Protein AF-A0A662C9Q3-F1 (afdb_monomer)

Foldseek 3Di:
DPPVVVVVVVVVVVVPDPPPPPPPDPQPPVSVVVVVVVVVLVVPPVNCVVVCPPPDDDDDDDQPDPDDPDFDDWDADPLGWIWTQDQQATWIHPPPDIDGDGDPDRPPVSPD

Nearest PDB structures (foldseek):
  4a2l-assembly2_C  TM=9.159E-01  e=8.421E-01  Bacteroides thetaiotaomicron VPI-5482
  4a2l-assembly1_B  TM=9.150E-01  e=1.247E+00  Bacteroides thetaiotaomicron VPI-5482
  4a2m-assembly2_D  TM=9.257E-01  e=1.620E+00  Bacteroides thetaiotaomicron VPI-5482
  3va6-assembly3_B  TM=8.158E-01  e=2.105E+00  Bacteroides thetaiotaomicron
  3va6-assembly1_A  TM=8.381E-01  e=2.400E+00  Bacteroides thetaio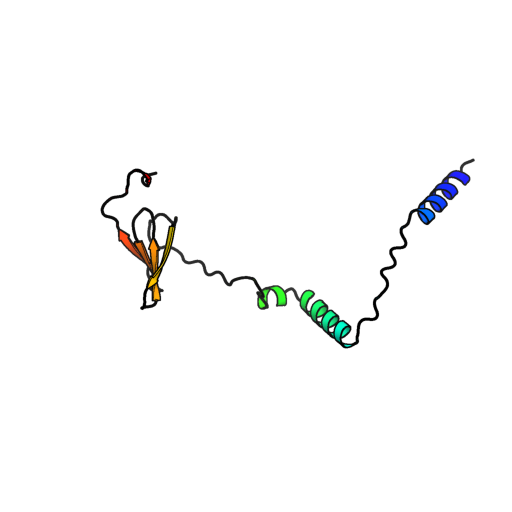taomicron

Structure (mmCIF, N/CA/C/O backbone):
data_AF-A0A662C9Q3-F1
#
_entry.id   AF-A0A662C9Q3-F1
#
loop_
_atom_site.group_PDB
_atom_site.id
_atom_site.type_symbol
_atom_site.label_atom_id
_atom_site.label_alt_id
_atom_site.label_comp_id
_atom_site.label_asym_id
_atom_site.label_entity_id
_atom_site.label_seq_id
_atom_site.pdbx_PDB_ins_code
_atom_site.Cartn_x
_atom_site.Cartn_y
_atom_site.Cartn_z
_atom_site.occupancy
_atom_site.B_iso_or_equiv
_atom_site.auth_seq_id
_atom_site.auth_comp_id
_atom_site.auth_asym_id
_atom_site.auth_atom_id
_atom_site.pdbx_PDB_model_num
ATOM 1 N N . MET A 1 1 ? 0.510 27.728 76.985 1.00 54.28 1 MET A N 1
ATOM 2 C CA . MET A 1 1 ? 0.460 28.380 75.651 1.00 54.28 1 MET A CA 1
ATOM 3 C C . MET A 1 1 ? 0.433 27.402 74.459 1.00 54.28 1 MET A C 1
ATOM 5 O O . MET A 1 1 ? 0.633 27.847 73.340 1.00 54.28 1 MET A O 1
ATOM 9 N N . LYS A 1 2 ? 0.141 26.096 74.630 1.00 54.75 2 LYS A N 1
ATOM 10 C CA . LYS A 1 2 ? 0.169 25.115 73.518 1.00 54.75 2 LYS A CA 1
ATOM 11 C C . LYS A 1 2 ? -1.204 24.740 72.922 1.00 54.75 2 LYS A C 1
ATOM 13 O O . LYS A 1 2 ? -1.236 24.141 71.856 1.00 54.75 2 LYS A O 1
ATOM 18 N N . ASN A 1 3 ? -2.323 25.154 73.530 1.00 54.81 3 ASN A N 1
ATOM 19 C CA . ASN A 1 3 ? -3.663 24.720 73.090 1.00 54.81 3 ASN A CA 1
ATOM 20 C C . ASN A 1 3 ? -4.382 25.732 72.175 1.00 54.81 3 ASN A C 1
ATOM 22 O O . ASN A 1 3 ? -5.283 25.349 71.440 1.00 54.81 3 ASN A O 1
ATOM 26 N N . T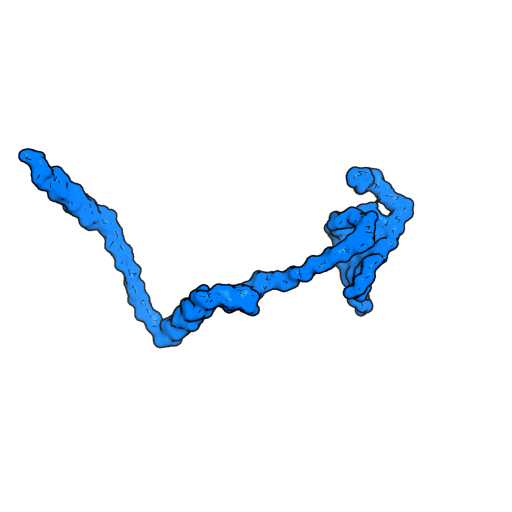YR A 1 4 ? -3.962 27.002 72.154 1.00 60.28 4 TYR A N 1
ATOM 27 C CA . TYR A 1 4 ? -4.584 28.040 71.312 1.00 60.28 4 TYR A CA 1
ATOM 28 C C . TYR A 1 4 ? -4.132 27.986 69.843 1.00 60.28 4 TYR A C 1
ATOM 30 O O . TYR A 1 4 ? -4.861 28.411 68.952 1.00 60.28 4 TYR A O 1
ATOM 38 N N . ILE A 1 5 ? -2.952 27.412 69.576 1.00 59.69 5 ILE A N 1
ATOM 39 C CA . ILE A 1 5 ? -2.416 27.263 68.214 1.00 59.69 5 ILE A CA 1
ATOM 40 C C . ILE A 1 5 ? -3.200 26.189 67.447 1.00 59.69 5 ILE A C 1
ATOM 42 O O . ILE A 1 5 ? -3.560 26.408 66.296 1.00 59.69 5 ILE A O 1
ATOM 46 N N . LEU A 1 6 ? -3.550 25.071 68.095 1.00 56.38 6 LEU A N 1
ATOM 47 C CA . LEU A 1 6 ? -4.321 23.997 67.457 1.00 56.38 6 LEU A CA 1
ATOM 48 C C . LEU A 1 6 ? -5.750 24.439 67.094 1.00 56.38 6 LEU A C 1
ATOM 50 O O . LE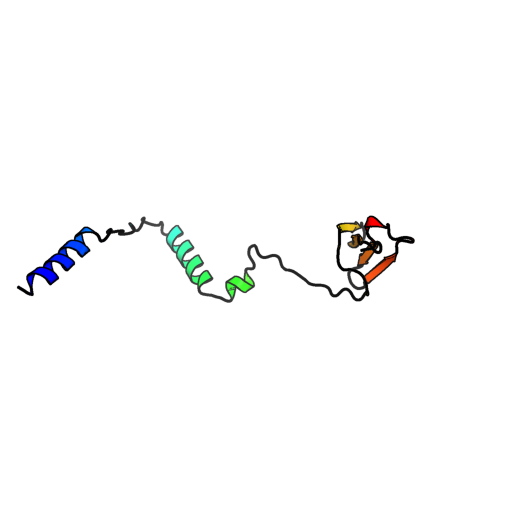U A 1 6 ? -6.251 24.096 66.027 1.00 56.38 6 LEU A O 1
ATOM 54 N N . PHE A 1 7 ? -6.386 25.249 67.950 1.00 56.31 7 PHE A N 1
ATOM 55 C CA . PHE A 1 7 ? -7.718 25.795 67.677 1.00 56.31 7 PHE A CA 1
ATOM 56 C C . PHE A 1 7 ? -7.717 26.814 66.527 1.00 56.31 7 PHE A C 1
ATOM 58 O O . PHE A 1 7 ? -8.651 26.819 65.729 1.00 56.31 7 PHE A O 1
ATOM 65 N N . SER A 1 8 ? -6.654 27.612 66.376 1.00 58.66 8 SER A N 1
ATOM 66 C CA . SER A 1 8 ? -6.507 28.546 65.248 1.00 58.66 8 SER A CA 1
ATOM 67 C C . SER A 1 8 ? -6.474 27.823 63.890 1.00 58.66 8 SER A C 1
ATOM 69 O O . SER A 1 8 ? -7.182 28.209 62.959 1.00 58.66 8 SER A O 1
ATOM 71 N N . PHE A 1 9 ? -5.743 26.705 63.789 1.00 58.62 9 PHE A N 1
ATOM 72 C CA . PHE A 1 9 ? -5.664 25.917 62.550 1.00 58.62 9 PHE A CA 1
ATOM 73 C C . PHE A 1 9 ? -6.994 25.263 62.146 1.00 58.62 9 PHE A C 1
ATOM 75 O O . PHE A 1 9 ? -7.302 25.171 60.953 1.00 58.62 9 PHE A O 1
ATOM 82 N N . ILE A 1 10 ? -7.801 24.837 63.122 1.00 59.84 10 ILE A N 1
ATOM 83 C CA . ILE A 1 10 ? -9.121 24.242 62.867 1.00 59.84 10 ILE A CA 1
ATOM 84 C C . ILE A 1 10 ? -10.098 25.303 62.347 1.00 59.84 10 ILE A C 1
ATOM 86 O O . ILE A 1 10 ? -10.808 25.057 61.373 1.00 59.84 10 ILE A O 1
ATOM 90 N N . VAL A 1 11 ? -10.092 26.505 62.933 1.00 59.47 11 VAL A N 1
ATOM 91 C CA . VAL A 1 11 ? -10.971 27.604 62.501 1.00 59.47 11 VAL A CA 1
ATOM 92 C C . VAL A 1 11 ? -10.603 28.086 61.093 1.00 59.47 11 VAL A C 1
ATOM 94 O O . VAL A 1 11 ? -11.490 28.284 60.266 1.00 59.47 11 VAL A O 1
ATOM 97 N N . ILE A 1 12 ? -9.309 28.183 60.770 1.00 58.75 12 ILE A N 1
ATOM 98 C CA . ILE A 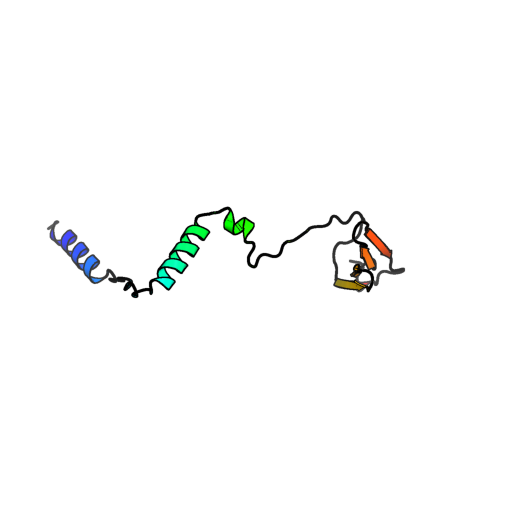1 12 ? -8.844 28.562 59.424 1.00 58.75 12 ILE A CA 1
ATOM 99 C C . ILE A 1 12 ? -9.224 27.501 58.374 1.00 58.75 12 ILE A C 1
ATOM 101 O O . ILE A 1 12 ? -9.632 27.856 57.270 1.00 58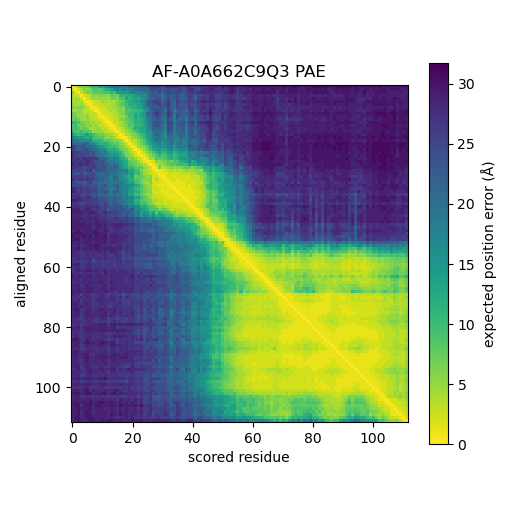.75 12 ILE A O 1
ATOM 105 N N . SER A 1 13 ? -9.175 26.206 58.709 1.00 58.03 13 SER A N 1
ATOM 106 C CA . SER A 1 13 ? -9.534 25.133 57.763 1.00 58.03 13 SER A CA 1
ATOM 107 C C . SER A 1 13 ? -11.029 25.087 57.426 1.00 58.03 13 SER A C 1
ATOM 109 O O . SER A 1 13 ? -11.383 24.747 56.301 1.00 58.03 13 SER A O 1
ATOM 111 N N . ILE A 1 14 ? -11.910 25.454 58.362 1.00 60.00 14 ILE A N 1
ATOM 112 C CA . ILE A 1 14 ? -13.365 25.486 58.129 1.00 60.00 14 ILE A CA 1
ATOM 113 C C . ILE A 1 14 ? -13.756 26.672 57.235 1.00 60.00 14 ILE A C 1
ATOM 115 O O . ILE A 1 14 ? -14.645 26.541 56.399 1.00 60.00 14 ILE A O 1
ATOM 119 N N . VAL A 1 15 ? -13.071 27.813 57.371 1.00 62.06 15 VAL A N 1
ATOM 120 C CA . VAL A 1 15 ? -13.362 29.032 56.594 1.00 62.06 15 VAL A CA 1
ATOM 121 C C . VAL A 1 15 ? -12.905 28.916 55.134 1.00 62.06 15 VAL A C 1
ATOM 123 O O . VAL A 1 15 ? -13.543 29.487 54.253 1.00 62.06 15 VAL A O 1
ATOM 126 N N . TYR A 1 16 ? -11.843 28.152 54.855 1.00 56.06 16 TYR A N 1
ATOM 127 C CA . TYR A 1 16 ? -11.299 27.986 53.498 1.00 56.06 16 TYR A CA 1
ATOM 128 C C . TYR A 1 16 ? -11.720 26.700 52.784 1.00 56.06 16 TYR A C 1
ATOM 130 O O . TYR A 1 16 ? -11.312 26.496 51.642 1.00 56.06 16 TYR A O 1
ATOM 138 N N . PHE A 1 17 ? -12.531 25.835 53.397 1.00 49.25 17 PHE A N 1
ATOM 139 C CA . PHE A 1 17 ? -13.062 24.673 52.689 1.00 49.25 17 PHE A CA 1
ATOM 140 C C . PHE A 1 17 ? -14.177 25.146 51.745 1.00 49.25 17 PHE A C 1
ATOM 142 O O . PHE A 1 17 ? -15.245 25.536 52.225 1.00 49.25 17 PHE A O 1
ATOM 149 N N . PRO A 1 18 ? -13.991 25.140 50.409 1.00 46.50 18 PRO A N 1
ATOM 150 C CA . PRO A 1 18 ? -15.086 25.469 49.522 1.00 46.50 18 PRO A CA 1
ATOM 151 C C . PRO A 1 18 ? -16.111 24.354 49.694 1.00 46.50 18 PRO A C 1
ATOM 153 O O . PRO A 1 18 ? -15.868 23.203 49.325 1.00 46.50 18 PRO A O 1
ATOM 156 N N . PHE A 1 19 ? -17.259 24.684 50.283 1.00 54.94 19 PHE A N 1
ATOM 157 C CA . PHE A 1 19 ? -18.426 23.816 50.309 1.00 54.94 19 PHE A CA 1
ATOM 158 C C . PHE A 1 19 ? -18.952 23.687 48.872 1.00 54.94 19 PHE A C 1
ATOM 160 O O . PHE A 1 19 ? -19.969 24.257 48.488 1.00 54.94 19 PHE A O 1
ATOM 167 N N . SER A 1 20 ? -18.220 22.948 48.039 1.00 54.91 20 SER A N 1
ATOM 168 C CA . SER A 1 20 ? -18.633 22.522 46.708 1.00 54.91 20 SER A CA 1
ATOM 169 C C . SER A 1 20 ? -19.558 21.323 46.876 1.00 54.91 20 SER A C 1
ATOM 171 O O . SER A 1 20 ? -19.273 20.194 46.478 1.00 54.91 20 SER A O 1
ATOM 173 N N . GLY A 1 21 ? -20.689 21.566 47.538 1.00 54.53 21 GLY A N 1
ATOM 174 C CA . GLY A 1 21 ? -21.819 20.664 47.475 1.00 54.53 21 GLY A CA 1
ATOM 175 C C . GLY A 1 21 ? -22.320 20.693 46.040 1.00 54.53 21 GLY A C 1
ATOM 176 O O . GLY A 1 21 ? -23.034 21.618 45.655 1.00 54.53 21 GLY A O 1
ATOM 177 N N . LYS A 1 22 ? -21.928 19.709 45.221 1.00 55.34 22 LYS A N 1
ATOM 178 C CA . LYS A 1 22 ? -22.537 19.520 43.902 1.00 55.34 22 LYS A CA 1
ATOM 179 C C . LYS A 1 22 ? -24.037 19.352 44.130 1.00 55.34 22 LYS A C 1
ATOM 181 O O . LYS A 1 22 ? -24.470 18.317 44.635 1.00 55.34 22 LYS A O 1
ATOM 186 N N . LYS A 1 23 ? -24.829 20.380 43.810 1.00 52.31 23 LYS A N 1
ATOM 187 C CA . LYS A 1 23 ? -26.290 20.280 43.843 1.00 52.31 23 LYS A CA 1
ATOM 188 C C . LYS A 1 23 ? -26.666 19.104 42.946 1.00 52.31 23 LYS A C 1
ATOM 190 O O . LYS A 1 23 ? -26.354 19.118 41.756 1.00 52.31 23 LYS A O 1
ATOM 195 N N . LYS A 1 24 ? -27.281 18.065 43.516 1.00 56.81 24 LYS A N 1
ATOM 196 C CA . LYS A 1 24 ? -27.866 16.985 42.720 1.00 56.81 24 LYS A CA 1
ATOM 197 C C . LYS A 1 24 ? -29.029 17.602 41.954 1.00 56.81 24 LYS A C 1
ATOM 199 O O . LYS A 1 24 ? -30.058 17.917 42.541 1.00 56.81 24 LYS A O 1
ATOM 204 N N . ILE A 1 25 ? -28.818 17.846 40.667 1.00 56.25 25 ILE A N 1
ATOM 205 C CA . ILE A 1 25 ? -29.873 18.271 39.751 1.00 56.25 25 ILE A CA 1
ATOM 206 C C . ILE A 1 25 ? -30.915 17.139 39.755 1.00 56.25 25 ILE A C 1
ATOM 208 O O . ILE A 1 25 ? -30.505 15.981 39.604 1.00 56.25 25 ILE A O 1
ATOM 212 N N . PRO A 1 26 ? -32.215 17.416 39.980 1.00 55.03 26 PRO A N 1
ATOM 213 C CA . PRO A 1 26 ? -33.251 16.396 39.895 1.00 55.03 26 PRO A CA 1
ATOM 214 C C . PRO A 1 26 ? -33.262 15.869 38.461 1.00 55.03 26 PRO A C 1
ATOM 216 O O . PRO A 1 26 ? -33.713 16.529 37.531 1.00 55.03 26 PRO A O 1
ATOM 219 N N . THR A 1 27 ? -32.649 14.708 38.283 1.00 59.41 27 THR A N 1
ATOM 220 C CA . THR A 1 27 ? -32.524 14.025 37.002 1.00 59.41 27 THR A CA 1
ATOM 221 C C . THR A 1 27 ? -33.834 13.293 36.774 1.00 59.41 27 THR A C 1
ATOM 223 O O . THR A 1 27 ? -34.327 12.610 37.675 1.00 59.41 27 THR A O 1
ATOM 226 N N . SER A 1 28 ? -34.435 13.469 35.596 1.00 75.88 28 SER A N 1
ATOM 227 C CA . SER A 1 28 ? -35.681 12.776 35.266 1.00 75.88 28 SER A CA 1
ATOM 228 C C . SER A 1 28 ? -35.495 11.253 35.403 1.00 75.88 28 SER A C 1
ATOM 230 O O . SER A 1 28 ? -34.362 10.757 35.298 1.00 75.88 28 SER A O 1
ATOM 232 N N . PRO A 1 29 ? -36.570 10.477 35.639 1.00 72.50 29 PRO A N 1
ATOM 233 C CA . PRO A 1 29 ? -36.470 9.018 35.735 1.00 72.50 29 PRO A CA 1
ATOM 234 C C . PRO A 1 29 ? -35.741 8.403 34.534 1.00 72.50 29 PRO A C 1
ATOM 236 O O . PRO A 1 29 ? -34.907 7.512 34.694 1.00 72.50 29 PRO A O 1
ATOM 239 N N . GLU A 1 30 ? -35.968 8.963 33.346 1.00 68.19 30 GLU A N 1
ATOM 240 C CA . GLU A 1 30 ? -35.277 8.588 32.116 1.00 68.19 30 GLU A CA 1
ATOM 241 C C . GLU A 1 30 ? -33.776 8.891 32.168 1.00 68.19 30 GLU A C 1
ATOM 243 O O . GLU A 1 30 ? -32.965 8.008 31.912 1.00 68.19 30 GLU A O 1
ATOM 248 N N . GLN A 1 31 ? -33.370 10.098 32.574 1.00 65.12 31 GLN A N 1
ATOM 249 C CA . GLN A 1 31 ? -31.949 10.457 32.696 1.00 65.12 31 GLN A CA 1
ATOM 250 C C . GLN A 1 31 ? -31.209 9.570 33.705 1.00 65.12 31 GLN A C 1
ATOM 252 O O . GLN A 1 31 ? -30.039 9.241 33.505 1.00 65.12 31 GLN A O 1
ATOM 257 N N . THR A 1 32 ? -31.900 9.129 34.757 1.00 69.31 32 THR A N 1
ATOM 258 C CA . THR A 1 32 ? -31.355 8.198 35.752 1.00 69.31 32 THR A CA 1
ATOM 259 C C . THR A 1 32 ? -31.200 6.789 35.176 1.00 69.31 32 THR A C 1
ATOM 261 O O . THR A 1 32 ? -30.197 6.124 35.441 1.00 69.31 32 THR A O 1
ATOM 264 N N . LEU A 1 33 ? -32.151 6.343 34.350 1.00 71.31 33 LEU A N 1
ATOM 265 C CA . LEU A 1 33 ? -32.073 5.076 33.626 1.00 71.31 33 LEU A CA 1
ATOM 266 C C . LEU A 1 33 ? -30.917 5.087 32.618 1.00 71.31 33 LEU A C 1
ATOM 268 O O . LEU A 1 33 ? -30.096 4.171 32.633 1.00 71.31 33 LEU A O 1
ATOM 272 N N . TYR A 1 34 ? -30.789 6.147 31.815 1.00 64.00 34 TYR A N 1
ATOM 273 C CA . TYR A 1 34 ? -29.682 6.305 30.869 1.00 64.00 34 TYR A CA 1
ATOM 274 C C . TYR A 1 34 ? -28.327 6.333 31.585 1.00 64.00 34 TYR A C 1
ATOM 276 O O . TYR A 1 34 ? -27.412 5.610 31.194 1.00 64.00 34 TYR A O 1
ATOM 284 N N . ALA A 1 35 ? -28.202 7.081 32.685 1.00 68.25 35 ALA A N 1
ATOM 285 C CA . ALA A 1 35 ? -26.975 7.111 33.481 1.00 68.25 35 ALA A CA 1
ATOM 286 C C . ALA A 1 35 ? -26.644 5.745 34.108 1.00 68.25 35 ALA A C 1
ATOM 288 O O . ALA A 1 35 ? -25.476 5.358 34.156 1.00 68.25 35 ALA A O 1
ATOM 289 N N . LYS A 1 36 ? -27.655 4.987 34.557 1.00 75.88 36 LYS A N 1
ATOM 290 C CA . LYS A 1 36 ? -27.485 3.634 35.108 1.00 75.88 36 LYS A CA 1
ATOM 291 C C . LYS A 1 36 ? -27.027 2.642 34.041 1.00 75.88 36 LYS A C 1
ATOM 293 O O . LYS A 1 36 ? -26.100 1.883 34.304 1.00 75.88 36 LYS A O 1
ATOM 298 N N . ILE A 1 37 ? -27.622 2.692 32.847 1.00 70.31 37 ILE A N 1
ATOM 299 C CA . ILE A 1 37 ? -27.223 1.865 31.701 1.00 70.31 37 ILE A CA 1
ATOM 300 C C . ILE A 1 37 ? -25.783 2.189 31.302 1.00 70.31 37 ILE A C 1
ATOM 302 O O . ILE A 1 37 ? -24.980 1.277 31.163 1.00 70.31 37 ILE A O 1
ATOM 306 N N . ILE A 1 38 ? -25.424 3.470 31.179 1.00 67.94 38 ILE A N 1
ATOM 307 C CA . ILE A 1 38 ? -24.062 3.888 30.812 1.00 67.94 38 ILE A CA 1
ATOM 308 C C . ILE A 1 38 ? -23.047 3.442 31.868 1.00 67.94 38 ILE A C 1
ATOM 310 O O . ILE A 1 38 ? -21.995 2.924 31.513 1.00 67.94 38 ILE A O 1
ATOM 314 N N . LYS A 1 39 ? -23.367 3.585 33.160 1.00 68.38 39 LYS A N 1
ATOM 315 C CA . LYS A 1 39 ? -22.481 3.166 34.253 1.00 68.38 39 LYS A CA 1
ATOM 316 C C . LYS A 1 39 ? -22.296 1.646 34.293 1.00 68.38 39 LYS A C 1
ATOM 318 O O . LYS A 1 39 ? -21.170 1.175 34.354 1.00 68.38 39 LYS A O 1
ATOM 323 N N . GLN A 1 40 ? -23.385 0.890 34.153 1.00 68.38 40 GLN A N 1
ATOM 324 C CA . GLN A 1 40 ? -23.349 -0.571 34.057 1.00 68.38 40 GLN A CA 1
ATOM 325 C C . GLN A 1 40 ? -22.573 -1.049 32.818 1.00 68.38 40 GLN A C 1
ATOM 327 O O . GLN A 1 40 ? -21.875 -2.054 32.885 1.00 68.38 40 GLN A O 1
ATOM 332 N N . LYS A 1 41 ? -22.665 -0.316 31.700 1.00 58.34 41 LYS A N 1
ATOM 333 C CA . LYS A 1 41 ? -21.949 -0.609 30.449 1.00 58.34 41 LYS A CA 1
ATOM 334 C C . LYS A 1 41 ? -20.465 -0.228 30.501 1.00 58.34 41 LYS A C 1
ATOM 336 O O . LYS A 1 41 ? -19.671 -0.811 29.776 1.00 58.34 41 LYS A O 1
ATOM 341 N N . ALA A 1 42 ? -20.104 0.751 31.331 1.00 61.81 42 ALA A N 1
ATOM 342 C CA . ALA A 1 42 ? -18.731 1.214 31.524 1.00 61.81 42 ALA A CA 1
ATOM 343 C C . ALA A 1 42 ? -17.925 0.326 32.488 1.00 61.81 42 ALA A C 1
ATOM 345 O O . ALA A 1 42 ? -16.716 0.193 32.314 1.00 61.81 42 ALA A O 1
ATOM 346 N N . ASP A 1 43 ? -18.584 -0.298 33.471 1.00 66.75 43 ASP A N 1
ATOM 347 C CA . ASP A 1 43 ? -17.947 -1.236 34.409 1.00 66.75 43 ASP A CA 1
ATOM 348 C C . ASP A 1 43 ? -17.592 -2.582 33.742 1.00 66.75 43 ASP A C 1
ATOM 350 O O . ASP A 1 43 ? -16.733 -3.324 34.225 1.00 66.75 43 ASP A O 1
ATOM 354 N N . ASP A 1 44 ? -18.195 -2.881 32.589 1.00 63.19 44 ASP A N 1
ATOM 355 C CA . ASP A 1 44 ? -17.868 -4.046 31.780 1.00 63.19 44 ASP A CA 1
ATOM 356 C C . ASP A 1 44 ? -16.738 -3.726 30.784 1.00 63.19 44 ASP A C 1
ATOM 358 O O . ASP A 1 44 ? -16.960 -3.280 29.656 1.00 63.19 44 ASP A O 1
ATOM 362 N N . LYS A 1 45 ? -15.489 -3.986 31.192 1.00 57.59 45 LYS A N 1
ATOM 363 C CA . LYS A 1 45 ? -14.291 -3.911 30.327 1.00 57.59 45 LYS A CA 1
ATOM 364 C C . LYS A 1 45 ? -14.422 -4.707 29.016 1.00 57.59 45 LYS A C 1
ATOM 366 O O . LYS A 1 45 ? -13.652 -4.460 28.090 1.00 57.59 45 LYS A O 1
ATOM 371 N N . SER A 1 46 ? -15.352 -5.664 28.916 1.00 59.69 46 SER A N 1
ATOM 372 C CA . SER A 1 46 ? -15.602 -6.402 27.674 1.00 59.69 46 SER A CA 1
ATOM 373 C C . SER A 1 46 ? -16.383 -5.570 26.650 1.00 59.69 46 SER A C 1
ATOM 375 O O . SER A 1 46 ? -16.119 -5.666 25.452 1.00 59.69 46 SER A O 1
ATOM 377 N N . LEU A 1 47 ? -17.264 -4.669 27.097 1.00 53.91 47 LEU A N 1
ATOM 378 C CA . LEU A 1 47 ? -18.092 -3.846 26.220 1.00 53.91 47 LEU A CA 1
ATOM 379 C C . LEU A 1 47 ? -17.293 -2.757 25.510 1.00 53.91 47 LEU A C 1
ATOM 381 O O . LEU A 1 47 ? -17.612 -2.457 24.370 1.00 53.91 47 LEU A O 1
ATOM 385 N N . SER A 1 48 ? -16.231 -2.199 26.095 1.00 53.69 48 SER A N 1
ATOM 386 C CA . SER A 1 48 ? -15.358 -1.260 25.368 1.00 53.69 48 SER A CA 1
ATOM 387 C C . SER A 1 48 ? -14.640 -1.924 24.188 1.00 53.69 48 SER A C 1
ATOM 389 O O . SER A 1 48 ? -14.479 -1.297 23.144 1.00 53.69 48 SER A O 1
ATOM 391 N N . ASN A 1 49 ? -14.274 -3.203 24.330 1.00 56.50 49 ASN A N 1
ATOM 392 C CA . ASN A 1 49 ? -13.636 -3.989 23.271 1.00 56.50 49 ASN A CA 1
ATOM 393 C C . ASN A 1 49 ? -14.652 -4.483 22.225 1.00 56.50 49 ASN A C 1
ATOM 395 O O . ASN A 1 49 ? -14.322 -4.564 21.047 1.00 56.50 49 ASN A O 1
ATOM 399 N N . ILE A 1 50 ? -15.886 -4.795 22.644 1.00 57.62 50 ILE A N 1
ATOM 400 C CA . ILE A 1 50 ? -16.976 -5.243 21.758 1.00 57.62 50 ILE A CA 1
ATOM 401 C C . ILE A 1 50 ? -17.613 -4.071 21.006 1.00 57.62 50 ILE A C 1
ATOM 403 O O . ILE A 1 50 ? -18.033 -4.222 19.862 1.00 57.62 50 ILE A O 1
ATOM 407 N N . LEU A 1 51 ? -17.724 -2.903 21.639 1.00 56.66 51 LEU A N 1
ATOM 408 C CA . LEU A 1 51 ? -18.459 -1.788 21.063 1.00 56.66 51 LEU A CA 1
ATOM 409 C C . LEU A 1 51 ? -17.656 -1.078 19.983 1.00 56.66 51 LEU A C 1
ATOM 411 O O . LEU A 1 51 ? -18.296 -0.646 19.034 1.00 56.66 51 LEU A O 1
ATOM 415 N N . ASN A 1 52 ? -16.320 -0.952 20.089 1.00 58.44 52 ASN A N 1
ATOM 416 C CA . ASN A 1 52 ? -15.475 -0.261 19.094 1.00 58.44 52 ASN A CA 1
ATOM 417 C C . ASN A 1 52 ? -16.131 1.027 18.534 1.00 58.44 52 ASN A C 1
ATOM 419 O O . ASN A 1 52 ? -15.906 1.408 17.387 1.00 58.44 52 ASN A O 1
ATOM 423 N N . VAL A 1 53 ? -16.998 1.693 19.314 1.00 60.44 53 VAL A N 1
ATOM 424 C CA . VAL A 1 53 ? -17.840 2.775 18.800 1.00 60.44 53 VAL A CA 1
ATOM 425 C C . VAL A 1 53 ? -16.909 3.962 18.635 1.00 60.44 53 VAL A C 1
ATOM 427 O O . VAL A 1 53 ? -16.538 4.610 19.609 1.00 60.44 53 VAL A O 1
ATOM 430 N N . GLY A 1 54 ? -16.480 4.181 17.394 1.00 65.69 54 GLY A N 1
ATOM 431 C CA . GLY A 1 54 ? -15.511 5.206 17.023 1.00 65.69 54 GLY A CA 1
ATOM 432 C C . GLY A 1 54 ? -14.061 4.732 16.890 1.00 65.69 54 GLY A C 1
ATOM 433 O O . GLY A 1 54 ? -13.223 5.553 16.534 1.00 65.69 54 GLY A O 1
ATOM 434 N N . ASN A 1 55 ? -13.746 3.450 17.118 1.00 73.00 55 ASN A N 1
ATOM 435 C CA . ASN A 1 55 ? -12.415 2.911 16.823 1.00 73.00 55 ASN A CA 1
ATOM 436 C C . ASN A 1 55 ? -12.462 2.113 15.508 1.00 73.00 55 ASN A C 1
ATOM 438 O O . ASN A 1 55 ? -13.195 1.122 15.444 1.00 73.00 55 ASN A O 1
ATOM 442 N N . PRO A 1 56 ? -11.736 2.519 14.450 1.00 79.38 56 PRO A N 1
ATOM 443 C CA . PRO A 1 56 ? -11.736 1.771 13.201 1.00 79.38 56 PRO A CA 1
ATOM 444 C C . PRO A 1 56 ? -11.183 0.359 13.420 1.00 79.38 56 PRO A C 1
ATOM 446 O O . PRO A 1 56 ? -10.186 0.161 14.115 1.00 79.38 56 PRO A O 1
ATOM 449 N N . PHE A 1 57 ? -11.809 -0.632 12.787 1.00 83.62 57 PHE A N 1
ATOM 450 C CA . PHE A 1 57 ? -11.215 -1.958 12.684 1.00 83.62 57 PHE A CA 1
ATOM 451 C C . PHE A 1 57 ? -10.048 -1.889 11.695 1.00 83.62 57 PHE A C 1
ATOM 453 O O . PHE A 1 57 ? -10.252 -1.691 10.498 1.00 83.62 57 PHE A O 1
ATOM 460 N N . ILE A 1 58 ? -8.822 -2.010 12.203 1.00 85.31 58 ILE A N 1
ATOM 461 C CA . ILE A 1 58 ? -7.606 -1.953 11.389 1.00 85.31 58 ILE A CA 1
ATOM 462 C C . ILE A 1 58 ? -7.154 -3.380 11.095 1.00 85.31 58 ILE A C 1
ATOM 464 O O . ILE A 1 58 ? -6.863 -4.150 12.009 1.00 85.31 58 ILE A O 1
ATOM 468 N N . THR A 1 59 ? -7.062 -3.716 9.810 1.00 89.00 59 THR A N 1
ATOM 469 C CA . THR A 1 59 ? -6.421 -4.949 9.339 1.00 89.00 59 THR A CA 1
ATOM 470 C C . THR A 1 59 ? -5.056 -4.600 8.767 1.00 89.00 59 THR A C 1
ATOM 472 O O . THR A 1 59 ? -4.954 -3.736 7.899 1.00 89.00 59 THR A O 1
ATOM 475 N N . ASN A 1 60 ? -4.012 -5.267 9.257 1.00 89.62 60 ASN A N 1
ATOM 476 C CA . ASN A 1 60 ? -2.669 -5.144 8.704 1.00 89.62 60 ASN A CA 1
ATOM 477 C C . ASN A 1 60 ? -2.445 -6.247 7.674 1.00 89.62 60 ASN A C 1
ATOM 479 O O . ASN A 1 60 ? -2.793 -7.401 7.923 1.00 89.62 60 ASN A O 1
ATOM 483 N N . TYR A 1 61 ? -1.827 -5.892 6.554 1.00 89.06 61 TYR A N 1
ATOM 484 C CA . TYR A 1 61 ? -1.429 -6.842 5.528 1.00 89.06 61 TYR A CA 1
ATOM 485 C C . TYR A 1 61 ? 0.094 -6.885 5.447 1.00 89.06 61 TYR A C 1
ATOM 487 O O . TYR A 1 61 ? 0.748 -5.840 5.441 1.00 89.06 61 TYR A O 1
ATOM 495 N N . ASN A 1 62 ? 0.653 -8.092 5.380 1.00 88.56 62 ASN A N 1
ATOM 496 C CA . ASN A 1 62 ? 2.073 -8.264 5.113 1.00 88.56 62 ASN A CA 1
ATOM 497 C C . ASN A 1 62 ? 2.320 -8.084 3.621 1.00 88.56 62 ASN A C 1
ATOM 499 O O . ASN A 1 62 ? 1.631 -8.679 2.795 1.00 88.56 62 ASN A O 1
ATOM 503 N N . LEU A 1 63 ? 3.291 -7.237 3.296 1.00 87.31 63 LEU A N 1
ATOM 504 C CA . LEU A 1 63 ? 3.736 -7.032 1.931 1.00 87.31 63 LEU A CA 1
ATOM 505 C C . LEU A 1 63 ? 4.826 -8.059 1.625 1.00 87.31 63 LEU A C 1
ATOM 507 O O . LEU A 1 63 ? 5.974 -7.880 2.024 1.00 87.31 63 LEU A O 1
ATOM 511 N N . ASP A 1 64 ? 4.471 -9.115 0.897 1.00 85.88 64 ASP A N 1
ATOM 512 C CA . ASP A 1 64 ? 5.387 -10.222 0.568 1.00 85.88 64 ASP A CA 1
ATOM 513 C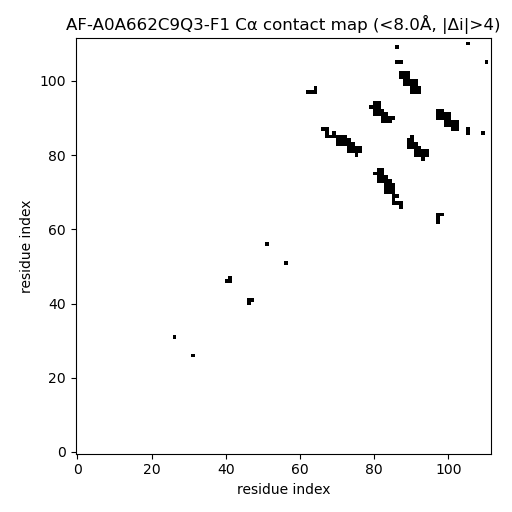 C . ASP A 1 64 ? 6.389 -9.873 -0.554 1.00 85.88 64 ASP A C 1
ATOM 515 O O . ASP A 1 64 ? 7.112 -10.722 -1.077 1.00 85.88 64 ASP A O 1
ATOM 519 N N . LEU A 1 65 ? 6.458 -8.595 -0.928 1.00 87.19 65 LEU A N 1
ATOM 520 C CA . LEU A 1 65 ? 7.389 -8.056 -1.907 1.00 87.19 65 LEU A CA 1
ATOM 521 C C . LEU A 1 65 ? 8.517 -7.309 -1.192 1.00 87.19 65 LEU A C 1
ATOM 523 O O . LEU A 1 65 ? 8.276 -6.496 -0.303 1.00 87.19 65 LEU A O 1
ATOM 527 N N . ASN A 1 66 ? 9.758 -7.500 -1.646 1.00 86.06 66 ASN A N 1
ATOM 528 C CA . ASN A 1 66 ? 10.895 -6.696 -1.190 1.00 86.06 66 ASN A CA 1
ATOM 529 C C . ASN A 1 66 ? 10.874 -5.305 -1.850 1.00 86.06 66 ASN A C 1
ATOM 531 O O . ASN A 1 66 ? 11.624 -5.023 -2.791 1.00 86.06 66 ASN A O 1
ATOM 535 N N . VAL A 1 67 ? 9.943 -4.466 -1.404 1.00 83.00 67 VAL A N 1
ATOM 536 C CA . VAL A 1 67 ? 9.705 -3.117 -1.918 1.00 83.00 67 VAL A CA 1
ATOM 537 C C . VAL A 1 67 ? 9.618 -2.122 -0.771 1.00 83.00 67 VAL A C 1
ATOM 539 O O . VAL A 1 67 ? 9.350 -2.465 0.378 1.00 83.00 67 VAL A O 1
ATOM 542 N N . ASN A 1 68 ? 9.862 -0.858 -1.087 1.00 79.88 68 ASN A N 1
ATOM 543 C CA . ASN A 1 68 ? 9.702 0.222 -0.132 1.00 79.88 68 ASN A CA 1
ATOM 544 C C . ASN A 1 68 ? 8.214 0.386 0.245 1.00 79.88 68 ASN A C 1
ATOM 546 O O . ASN A 1 68 ? 7.344 0.351 -0.621 1.00 79.88 68 ASN A O 1
ATOM 550 N N 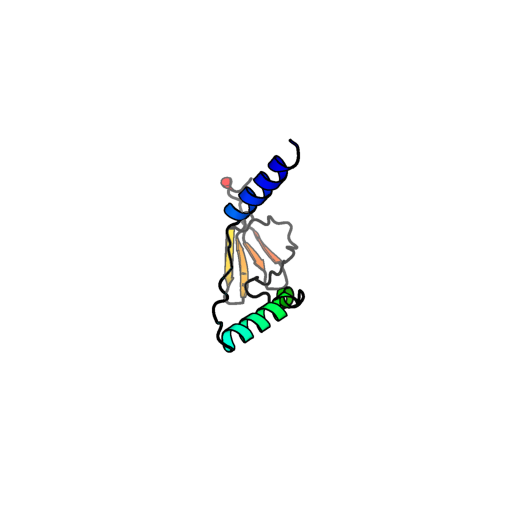. ASN A 1 69 ? 7.937 0.593 1.533 1.00 80.31 69 ASN A N 1
ATOM 551 C CA . ASN A 1 69 ? 6.585 0.698 2.091 1.00 80.31 69 ASN A CA 1
ATOM 552 C C . ASN A 1 69 ? 6.054 2.144 2.195 1.00 80.31 69 ASN A C 1
ATOM 554 O O . ASN A 1 69 ? 5.037 2.378 2.845 1.00 80.31 69 ASN A O 1
ATOM 558 N N . GLN A 1 70 ? 6.725 3.122 1.581 1.00 89.56 70 GLN A N 1
ATOM 559 C CA . GLN A 1 70 ? 6.240 4.498 1.489 1.00 89.56 70 GLN A CA 1
ATOM 560 C C . GLN A 1 70 ? 5.275 4.621 0.314 1.00 89.56 70 GLN A C 1
ATOM 562 O O . GLN A 1 70 ? 5.667 4.555 -0.856 1.00 89.56 70 GLN A O 1
ATOM 567 N N . ILE A 1 71 ? 4.007 4.820 0.657 1.00 92.75 71 ILE A N 1
ATOM 568 C CA . ILE A 1 71 ? 2.912 4.981 -0.291 1.00 92.75 71 ILE A CA 1
ATOM 569 C C . ILE A 1 71 ? 2.503 6.451 -0.333 1.00 92.75 71 ILE A C 1
ATOM 571 O O . ILE A 1 71 ? 2.242 7.057 0.704 1.00 92.75 71 ILE A O 1
ATOM 575 N N . TRP A 1 72 ? 2.441 7.018 -1.536 1.00 92.75 72 TRP A N 1
ATOM 576 C CA . TRP A 1 72 ? 2.113 8.432 -1.762 1.00 92.75 72 TRP A CA 1
ATOM 577 C C . TRP A 1 72 ? 0.676 8.639 -2.233 1.00 92.75 72 TRP A C 1
ATOM 579 O O . TRP A 1 72 ? 0.104 9.710 -2.052 1.00 92.75 72 TRP A O 1
ATOM 589 N N . VAL A 1 73 ? 0.102 7.616 -2.861 1.00 95.44 73 VAL A N 1
ATOM 590 C CA . VAL A 1 73 ? -1.249 7.638 -3.417 1.00 95.44 73 VAL A CA 1
ATOM 591 C C . VAL A 1 73 ? -1.835 6.235 -3.376 1.00 95.44 73 VAL A C 1
ATOM 593 O O . VAL A 1 73 ? -1.1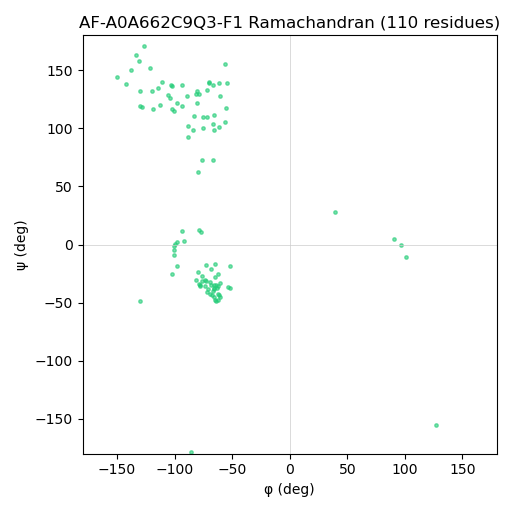17 5.251 -3.564 1.00 95.44 73 VAL A O 1
ATOM 596 N N . ILE A 1 74 ? -3.137 6.155 -3.125 1.00 97.12 74 ILE A N 1
ATOM 597 C CA . ILE A 1 74 ? -3.909 4.915 -3.120 1.00 97.12 74 ILE A CA 1
ATOM 598 C C . ILE A 1 74 ? -5.147 5.148 -3.983 1.00 97.12 74 ILE A C 1
ATOM 600 O O . ILE A 1 74 ? -5.832 6.155 -3.811 1.00 97.12 74 ILE A O 1
ATOM 604 N N . GLN A 1 75 ? -5.428 4.222 -4.894 1.00 98.06 75 GLN A N 1
ATOM 605 C CA . GLN A 1 75 ? -6.622 4.216 -5.735 1.00 98.06 75 GLN A CA 1
ATOM 606 C C . GLN A 1 75 ? -7.169 2.790 -5.824 1.00 98.06 75 GLN A C 1
ATOM 608 O O . GLN A 1 75 ? -6.404 1.832 -5.768 1.00 98.06 75 GLN A O 1
ATOM 613 N N . GLN A 1 76 ? -8.481 2.646 -5.982 1.00 98.06 76 GLN A N 1
ATOM 614 C CA . GLN A 1 76 ? -9.113 1.371 -6.320 1.00 98.06 76 GLN A CA 1
ATOM 615 C C . GLN A 1 76 ? -9.659 1.440 -7.747 1.00 98.06 76 GLN A C 1
ATOM 617 O O . GLN A 1 76 ? -10.179 2.488 -8.152 1.00 98.06 76 GLN A O 1
ATOM 622 N N . ASP A 1 77 ? -9.509 0.359 -8.509 1.00 97.25 77 ASP A N 1
ATOM 623 C CA . ASP A 1 77 ? -10.117 0.238 -9.833 1.00 97.25 77 ASP A CA 1
ATOM 624 C C . ASP A 1 77 ? -11.566 -0.284 -9.772 1.00 97.25 77 ASP A C 1
ATOM 626 O O . ASP A 1 77 ? -12.138 -0.501 -8.702 1.00 97.25 77 ASP A O 1
ATOM 630 N N . LYS A 1 78 ? -12.188 -0.461 -10.943 1.00 98.00 78 LYS A N 1
ATOM 631 C CA . LYS A 1 78 ? -13.584 -0.913 -11.059 1.00 98.00 78 LYS A CA 1
ATOM 632 C C . LYS A 1 78 ? -13.813 -2.365 -10.621 1.00 98.00 78 LYS A C 1
ATOM 634 O O . LYS A 1 78 ? -14.952 -2.720 -10.335 1.00 98.00 78 LYS A O 1
ATOM 639 N N . ASP A 1 79 ? -12.766 -3.186 -10.609 1.00 97.19 79 ASP A N 1
ATOM 640 C CA . ASP A 1 79 ? -12.834 -4.610 -10.273 1.00 97.19 79 ASP A CA 1
ATOM 641 C C . ASP A 1 79 ? -12.438 -4.851 -8.801 1.00 97.19 79 ASP A C 1
ATOM 643 O O . ASP A 1 79 ? -12.442 -5.984 -8.324 1.00 97.19 79 ASP A O 1
ATOM 647 N N . GLY A 1 80 ? -12.153 -3.774 -8.058 1.00 97.19 80 GLY A N 1
ATOM 648 C CA . GLY A 1 80 ? -11.835 -3.802 -6.636 1.00 97.19 80 GLY A CA 1
ATOM 649 C C . GLY A 1 80 ? -10.344 -3.938 -6.330 1.00 97.19 80 GLY A C 1
ATOM 650 O O . GLY A 1 80 ? -9.982 -4.007 -5.154 1.00 97.19 80 GLY A O 1
ATOM 651 N N . VAL A 1 81 ? -9.482 -3.928 -7.349 1.00 97.81 81 VAL A N 1
ATOM 652 C CA . VAL A 1 81 ? -8.030 -4.041 -7.190 1.00 97.81 81 VAL A CA 1
ATOM 653 C C . VAL A 1 81 ? -7.476 -2.747 -6.604 1.00 97.81 81 VAL A C 1
ATOM 655 O O . VAL A 1 81 ? -7.788 -1.643 -7.058 1.00 97.81 81 VAL A O 1
ATOM 658 N N . MET A 1 82 ? -6.627 -2.886 -5.590 1.00 97.62 82 MET A N 1
ATOM 659 C CA . MET A 1 82 ? -5.971 -1.766 -4.926 1.00 97.62 82 MET A CA 1
ATOM 660 C C . MET A 1 82 ? -4.655 -1.433 -5.630 1.00 97.62 82 MET A C 1
ATOM 662 O O . MET A 1 82 ? -3.791 -2.291 -5.804 1.00 97.62 82 MET A O 1
ATOM 666 N N . LEU A 1 83 ? -4.486 -0.165 -5.992 1.00 97.75 83 LEU A N 1
ATOM 667 C CA . LEU A 1 83 ? -3.304 0.394 -6.640 1.00 97.75 83 LEU A CA 1
ATOM 668 C C . LEU A 1 83 ? -2.620 1.364 -5.674 1.00 97.75 83 LEU A C 1
ATOM 670 O O . LEU A 1 83 ? -3.216 2.358 -5.256 1.00 97.75 83 LEU A O 1
ATOM 674 N N . LEU A 1 84 ? -1.362 1.095 -5.329 1.00 96.62 84 LEU A N 1
ATOM 675 C CA . LEU A 1 84 ? -0.580 1.893 -4.390 1.00 96.62 84 LEU A CA 1
ATOM 676 C C . LEU A 1 84 ? 0.660 2.463 -5.088 1.00 96.62 84 LEU A C 1
ATOM 678 O O . LEU A 1 84 ? 1.543 1.727 -5.532 1.00 96.62 84 LEU A O 1
ATOM 682 N N . GLY A 1 85 ? 0.735 3.788 -5.190 1.00 94.44 85 GLY A N 1
ATOM 683 C CA . GLY A 1 85 ? 1.859 4.481 -5.814 1.00 94.44 85 GLY A CA 1
ATOM 684 C C . GLY A 1 85 ? 3.047 4.609 -4.863 1.00 94.44 85 GLY A C 1
ATOM 685 O O . GLY A 1 85 ? 2.937 5.217 -3.797 1.00 94.44 85 GLY A O 1
ATOM 686 N N . SER A 1 86 ? 4.195 4.074 -5.279 1.00 91.38 86 SER A N 1
ATOM 687 C CA . SER A 1 86 ? 5.459 4.083 -4.535 1.00 91.38 86 SER A CA 1
ATOM 688 C C . SER A 1 86 ? 6.601 4.648 -5.389 1.00 91.38 86 SER A C 1
ATOM 690 O O . SER A 1 86 ? 6.480 4.785 -6.608 1.00 91.38 86 SER A O 1
ATOM 692 N N . LYS A 1 87 ? 7.768 4.894 -4.778 1.00 89.50 87 LYS A N 1
ATOM 693 C CA . LYS A 1 87 ? 8.970 5.339 -5.513 1.00 89.50 87 LYS A CA 1
ATOM 694 C C . LYS A 1 87 ? 9.527 4.304 -6.506 1.00 89.50 87 LYS A C 1
ATOM 696 O O . LYS A 1 87 ? 10.349 4.646 -7.349 1.00 89.50 87 LYS A O 1
ATOM 701 N N . GLN A 1 88 ? 9.124 3.037 -6.382 1.00 89.19 88 GLN A N 1
ATOM 702 C CA . GLN A 1 88 ? 9.580 1.926 -7.229 1.00 89.19 88 GLN A CA 1
ATOM 703 C C . GLN A 1 88 ? 8.569 1.566 -8.332 1.00 89.19 88 GLN A C 1
ATOM 705 O O . GLN A 1 88 ? 8.858 0.716 -9.178 1.00 89.19 88 GLN A O 1
ATOM 710 N N . GLY A 1 89 ? 7.399 2.212 -8.333 1.00 92.06 89 GLY A N 1
ATOM 711 C CA . GLY A 1 89 ? 6.290 1.960 -9.248 1.00 92.06 89 GLY A CA 1
ATOM 712 C C . GLY A 1 89 ? 4.972 1.713 -8.527 1.00 92.06 89 GLY A C 1
ATOM 713 O O . GLY A 1 89 ? 4.776 2.181 -7.403 1.00 92.06 89 GLY A O 1
ATOM 714 N N . VAL A 1 90 ? 4.060 1.002 -9.187 1.00 95.19 90 VAL A N 1
ATOM 715 C CA . VAL A 1 90 ? 2.703 0.759 -8.684 1.00 95.19 90 VAL A CA 1
ATOM 716 C C . VAL A 1 90 ? 2.630 -0.637 -8.084 1.00 95.19 90 VAL A C 1
ATOM 718 O O . VAL A 1 90 ? 2.797 -1.631 -8.791 1.00 95.19 90 VAL A O 1
ATOM 721 N N . ILE A 1 91 ? 2.399 -0.705 -6.777 1.00 96.31 91 ILE A N 1
ATOM 722 C CA . ILE A 1 91 ? 2.089 -1.951 -6.076 1.00 96.31 91 ILE A CA 1
ATOM 723 C C . ILE A 1 91 ? 0.603 -2.237 -6.300 1.00 96.31 91 ILE A C 1
ATOM 725 O O . ILE A 1 91 ? -0.229 -1.343 -6.157 1.00 96.31 91 ILE A O 1
ATOM 729 N N . VAL A 1 92 ? 0.280 -3.468 -6.670 1.00 96.88 92 VAL A N 1
ATOM 730 C CA . VAL A 1 92 ? -1.072 -3.919 -7.003 1.00 96.88 92 VAL A CA 1
ATOM 731 C C . VAL A 1 92 ? -1.459 -5.029 -6.037 1.00 96.88 92 VAL A C 1
ATOM 733 O O . VAL A 1 92 ? -0.670 -5.951 -5.821 1.00 96.88 92 VAL A O 1
ATOM 736 N N . PHE A 1 93 ? -2.657 -4.940 -5.466 1.00 96.62 93 PHE A N 1
ATOM 737 C CA . PHE A 1 93 ? -3.208 -5.951 -4.569 1.00 96.62 93 PHE A CA 1
ATOM 738 C C . PHE A 1 93 ? -4.626 -6.330 -4.991 1.00 96.62 93 PHE A C 1
ATOM 740 O O . PHE A 1 93 ? -5.520 -5.483 -5.012 1.00 96.62 93 PHE A O 1
ATOM 747 N N . ASP A 1 94 ? -4.826 -7.603 -5.320 1.00 95.94 94 ASP A N 1
ATOM 748 C CA . ASP A 1 94 ? -6.099 -8.152 -5.811 1.00 95.94 94 ASP A CA 1
ATOM 749 C C . ASP A 1 94 ? -7.008 -8.701 -4.690 1.00 95.94 94 ASP A C 1
ATOM 751 O O . ASP A 1 94 ? -8.079 -9.244 -4.955 1.00 95.94 94 ASP A O 1
ATOM 755 N N . GLY A 1 95 ? -6.582 -8.568 -3.429 1.00 94.38 95 GLY A N 1
ATOM 756 C CA . GLY A 1 95 ? -7.253 -9.144 -2.262 1.00 94.38 95 GLY A CA 1
ATOM 757 C C . GLY A 1 95 ? -6.608 -10.431 -1.741 1.00 94.38 95 GLY A C 1
ATOM 758 O O . GLY A 1 95 ? -6.947 -10.870 -0.640 1.00 94.38 95 GLY A O 1
ATOM 759 N N . ARG A 1 96 ? -5.666 -11.025 -2.483 1.00 93.69 96 ARG A N 1
ATOM 760 C CA . ARG A 1 96 ? -4.915 -12.221 -2.081 1.00 93.69 96 ARG A CA 1
ATOM 761 C C . ARG A 1 96 ? -3.412 -12.050 -2.257 1.00 93.69 96 ARG A C 1
ATOM 763 O O . ARG A 1 96 ? -2.668 -12.369 -1.336 1.00 93.69 96 ARG A O 1
ATOM 770 N N . GLU A 1 97 ? -2.977 -11.579 -3.416 1.00 94.69 97 GLU A N 1
ATOM 771 C CA . GLU A 1 97 ? -1.576 -11.523 -3.812 1.00 94.69 97 GLU A CA 1
ATOM 772 C C . GLU A 1 97 ? -1.131 -10.097 -4.126 1.00 94.69 97 GLU A C 1
ATOM 774 O O . GLU A 1 97 ? -1.904 -9.229 -4.540 1.00 94.69 97 GLU A O 1
ATOM 779 N N . TRP A 1 98 ? 0.165 -9.868 -3.927 1.00 95.50 98 TRP A N 1
ATOM 780 C CA . TRP A 1 98 ? 0.830 -8.613 -4.239 1.00 95.50 98 TRP A CA 1
ATOM 781 C C . TRP A 1 98 ? 1.617 -8.743 -5.537 1.00 95.50 98 TRP A C 1
ATOM 783 O O . TRP A 1 98 ? 2.384 -9.687 -5.719 1.00 95.50 98 TRP A O 1
ATOM 793 N N . SER A 1 99 ? 1.523 -7.742 -6.404 1.00 95.44 99 SER A N 1
ATOM 794 C CA . SER A 1 99 ? 2.414 -7.605 -7.557 1.00 95.44 99 SER A CA 1
ATOM 795 C C . SER A 1 99 ? 2.937 -6.175 -7.690 1.00 95.44 99 SER A C 1
ATOM 797 O O . SER A 1 99 ? 2.436 -5.245 -7.058 1.00 95.44 99 SER A O 1
ATOM 799 N N . LEU A 1 100 ? 4.006 -5.993 -8.468 1.00 94.81 100 LEU A N 1
ATOM 800 C CA . LEU A 1 100 ? 4.634 -4.690 -8.678 1.00 94.81 100 LEU A CA 1
ATOM 801 C C . LEU A 1 100 ? 4.798 -4.410 -10.168 1.00 94.81 100 LEU A C 1
ATOM 803 O O . LEU A 1 100 ? 5.589 -5.063 -10.851 1.00 94.81 100 LEU A O 1
ATOM 807 N N . VAL A 1 101 ? 4.141 -3.351 -10.631 1.00 95.44 101 VAL A N 1
ATOM 808 C CA . VAL A 1 101 ? 4.427 -2.727 -11.921 1.00 95.44 101 VAL A CA 1
ATOM 809 C C . VAL A 1 101 ? 5.582 -1.750 -11.717 1.00 95.44 101 VAL A C 1
ATOM 811 O O . VAL A 1 101 ? 5.403 -0.637 -11.217 1.00 95.44 101 VAL A O 1
ATOM 814 N N . ARG A 1 102 ? 6.797 -2.195 -12.054 1.00 92.00 102 ARG A N 1
ATOM 815 C CA . ARG A 1 102 ? 8.025 -1.412 -11.861 1.00 92.00 102 ARG A CA 1
ATOM 816 C C . ARG A 1 102 ? 8.076 -0.227 -12.814 1.00 92.00 102 ARG A C 1
ATOM 818 O O . ARG A 1 102 ? 7.796 -0.361 -14.002 1.00 92.00 102 ARG A O 1
ATOM 825 N N . MET A 1 103 ? 8.530 0.912 -12.304 1.00 89.31 103 MET A N 1
ATOM 826 C CA . MET A 1 103 ? 8.982 1.991 -13.178 1.00 89.31 103 MET A CA 1
ATOM 827 C C . MET A 1 103 ? 10.287 1.584 -13.864 1.00 89.31 103 MET A C 1
ATOM 829 O O . MET A 1 103 ? 11.170 1.005 -13.232 1.00 89.31 103 MET A O 1
ATOM 833 N N . SER A 1 104 ? 10.425 1.922 -15.147 1.00 88.25 104 SER A N 1
ATOM 834 C CA . SER A 1 104 ? 11.657 1.682 -15.910 1.00 88.25 104 SER A CA 1
ATOM 835 C C . SER A 1 104 ? 12.842 2.494 -15.382 1.00 88.25 104 SER A C 1
ATOM 837 O O . SER A 1 104 ? 13.986 2.063 -15.493 1.00 88.25 104 SER A O 1
ATOM 839 N N . THR A 1 105 ? 12.560 3.653 -14.782 1.00 86.94 105 THR A N 1
ATOM 840 C CA . THR A 1 105 ? 13.557 4.570 -14.231 1.00 86.94 105 THR A CA 1
ATOM 841 C C . THR A 1 105 ? 13.029 5.176 -12.939 1.00 86.94 105 THR A C 1
ATOM 843 O O . THR A 1 105 ? 11.871 5.587 -12.877 1.00 86.94 105 THR A O 1
ATOM 846 N N . VAL A 1 106 ? 13.886 5.288 -11.923 1.00 81.81 106 VAL A N 1
ATOM 847 C CA . VAL A 1 106 ? 13.586 6.046 -10.702 1.00 81.81 106 VAL A CA 1
ATOM 848 C C . VAL A 1 106 ? 14.136 7.466 -10.869 1.00 81.81 106 VAL A C 1
ATOM 850 O O . VAL A 1 106 ? 15.344 7.620 -11.062 1.00 81.81 106 VAL A O 1
ATOM 853 N N . PRO A 1 107 ? 13.292 8.512 -10.816 1.00 80.81 107 PRO A N 1
ATOM 854 C CA . PRO A 1 107 ? 13.756 9.895 -10.840 1.00 80.81 107 PRO A CA 1
ATOM 855 C C . PRO A 1 107 ? 14.790 10.170 -9.748 1.00 80.81 107 PRO A C 1
ATOM 857 O O . PRO A 1 107 ? 14.613 9.750 -8.606 1.00 80.81 107 PRO A O 1
ATOM 860 N N . LEU A 1 108 ? 15.836 10.933 -10.079 1.00 84.25 108 LEU A N 1
ATOM 861 C CA . LEU A 1 108 ? 16.951 11.226 -9.168 1.00 84.25 108 LEU A CA 1
ATOM 862 C C . LEU A 1 108 ? 16.485 11.802 -7.820 1.00 84.25 108 LEU A C 1
ATOM 864 O O . LEU A 1 108 ? 17.025 11.456 -6.775 1.00 84.25 108 LEU A O 1
ATOM 868 N N . VAL A 1 109 ? 15.435 12.626 -7.835 1.00 83.38 109 VAL A N 1
ATOM 869 C CA . VAL A 1 109 ? 14.841 13.235 -6.632 1.00 83.38 109 VAL A CA 1
ATOM 870 C C . VAL A 1 109 ? 14.277 12.185 -5.659 1.00 83.38 109 VAL A C 1
ATOM 872 O O . VAL A 1 109 ? 14.216 12.430 -4.459 1.00 83.38 109 VAL A O 1
ATOM 875 N N . MET A 1 110 ? 13.907 11.000 -6.153 1.00 79.31 110 MET A N 1
ATOM 876 C CA . MET A 1 110 ? 13.377 9.882 -5.363 1.00 79.31 110 MET A CA 1
ATOM 877 C C . MET A 1 110 ? 14.419 8.791 -5.060 1.00 79.31 110 MET A C 1
ATOM 879 O O . MET A 1 110 ? 14.097 7.820 -4.377 1.00 79.31 110 MET A O 1
ATOM 883 N N . ALA A 1 111 ? 15.661 8.929 -5.535 1.00 73.12 111 ALA A N 1
ATOM 884 C CA . ALA A 1 111 ? 16.704 7.901 -5.441 1.00 73.12 111 ALA A CA 1
ATOM 885 C C . ALA A 1 111 ? 17.390 7.795 -4.060 1.00 73.12 111 ALA A C 1
ATOM 887 O O . ALA A 1 111 ? 18.426 7.143 -3.942 1.00 73.12 111 ALA A O 1
ATOM 888 N N . ARG A 1 112 ? 16.836 8.437 -3.026 1.00 63.84 112 ARG A N 1
ATOM 889 C CA . ARG A 1 112 ? 17.406 8.475 -1.674 1.00 63.84 112 ARG A CA 1
ATOM 890 C C . ARG A 1 112 ? 16.904 7.341 -0.780 1.00 63.84 112 ARG A C 1
ATOM 892 O O . ARG A 1 112 ? 15.769 6.836 -0.995 1.00 63.84 112 ARG A O 1
#

Sequence (112 aa):
MKNYILFSFIVISIVYFPFSGKKKIPTSPEQTLYAKIIKQKADDKSLSNILNVGNPFITNYNLDLNVNNQIWVIQQDKDGVMLLGSKQGVIVFDGREWSLVRMSTVPLVMAR

Secondary structure (DSSP, 8-state):
--HHHHHHHHHHHHHHS-----------HHHHHHHHHHHHHHS-HHHHHHH-TT---PPP----SSS---EEEEEE-TTS-EEEEETTEEEEE-SS-EEEEE-SS--GGG--

pLDDT: mean 75.66, std 16.31, range [46.5, 98.06]

Solvent-accessible surface area (backbone atoms only — not comparable to full-atom values): 7321 Å² total; per-residue (Å²): 137,77,68,67,62,60,53,51,56,54,56,54,53,62,74,68,52,79,83,77,70,76,7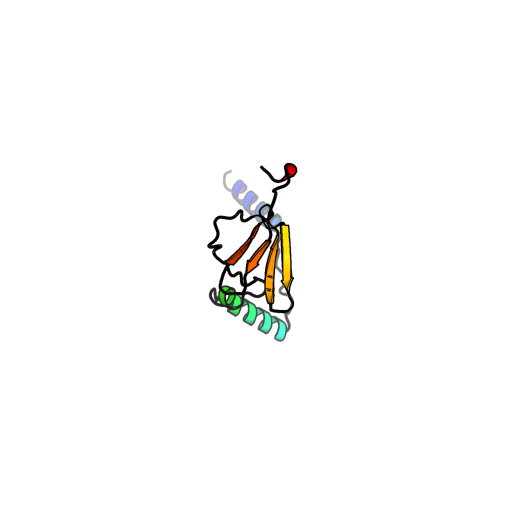6,79,72,89,64,51,76,63,56,49,48,54,51,49,51,52,50,60,49,63,74,35,73,62,46,63,70,71,56,42,83,90,52,82,89,81,82,88,78,85,74,93,58,102,64,82,87,61,70,83,45,78,48,69,55,96,88,66,34,38,40,33,38,34,78,64,28,39,38,36,34,72,86,83,56,80,48,72,54,65,51,96,68,67,57,76,92,64,70,116

Mean predicted aligned error: 17.3 Å

Radius of gyration: 31.82 Å; Cα contacts (8 Å, |Δi|>4): 80; chains: 1; bounding box: 54×41×92 Å